Protein AF-A0A756I6N6-F1 (afdb_monomer_lite)

InterPro domains:
  IPR024400 Protein of unknown function DUF2635 [PF10948] (4-47)

Radius of gyration: 14.14 Å; chains: 1; bounding box: 41×20×36 Å

Secondary structure (DSSP, 8-state):
-EEEEPTT--EEETTEEEEEE-SS-EE----HHHHHHHHHTSEEEHHHHHHHHHHHTTTSSS--

Organism: Salmonella enterica (NCBI:txid28901)

Sequence (64 aa):
MKVKAAAGLRVPYENQPRRYIEQKPVDVPDTIYYRRLLAAGDLVNVSDLVAVKGKAKRKEAADD

pLDDT: mean 85.39, std 17.35, range [42.59, 97.5]

Foldseek 3Di:
DWKAFDPPAWDADDVGRVDTGHRDIDDDDPDPVVVVCCVVRRMDHPVVVVVVVVVVVVVVPPDD

Structure (mmCIF, N/CA/C/O backbone):
data_AF-A0A756I6N6-F1
#
_entry.id   AF-A0A756I6N6-F1
#
loop_
_atom_site.group_PDB
_atom_site.id
_atom_site.type_symbol
_atom_site.label_atom_id
_atom_site.label_alt_id
_atom_site.label_comp_id
_atom_site.label_asym_id
_atom_site.label_entity_id
_atom_site.label_seq_id
_atom_site.pdbx_PDB_ins_code
_atom_site.Cartn_x
_atom_site.Cartn_y
_atom_site.Cartn_z
_atom_site.occupancy
_atom_site.B_iso_or_equiv
_atom_site.auth_seq_id
_atom_site.auth_comp_id
_atom_site.auth_asym_id
_atom_site.auth_atom_id
_atom_site.pdbx_PDB_model_num
ATOM 1 N N . MET A 1 1 ? 0.008 7.536 -5.886 1.00 92.88 1 MET A N 1
ATOM 2 C CA . MET A 1 1 ? -1.081 7.142 -4.963 1.00 92.88 1 MET A CA 1
ATOM 3 C C . MET A 1 1 ? -0.604 7.340 -3.541 1.00 92.88 1 MET A C 1
ATOM 5 O O . MET A 1 1 ? 0.489 6.897 -3.206 1.00 92.88 1 MET A O 1
ATOM 9 N N . LYS A 1 2 ? -1.422 7.974 -2.692 1.00 95.56 2 LYS A N 1
ATOM 10 C CA . LYS A 1 2 ? -1.025 8.307 -1.320 1.00 95.56 2 LYS A CA 1
ATOM 11 C C . LYS A 1 2 ? -1.467 7.230 -0.332 1.00 95.56 2 LYS A C 1
ATOM 13 O O . LYS A 1 2 ? -2.646 7.136 0.003 1.00 95.56 2 LYS A O 1
ATOM 18 N N . VAL A 1 3 ? -0.511 6.457 0.166 1.00 96.06 3 VAL A N 1
ATOM 19 C CA . VAL A 1 3 ? -0.752 5.287 1.023 1.00 96.06 3 VAL A CA 1
ATOM 20 C C . VAL A 1 3 ? 0.020 5.391 2.335 1.00 96.06 3 VAL A C 1
ATOM 22 O O . VAL A 1 3 ? 0.951 6.187 2.471 1.00 96.06 3 VAL A O 1
ATOM 25 N N . LYS A 1 4 ? -0.374 4.584 3.315 1.00 97.00 4 LYS A N 1
ATOM 26 C CA . LYS A 1 4 ? 0.389 4.332 4.543 1.00 97.00 4 LYS A CA 1
ATOM 27 C C . LYS A 1 4 ? 0.250 2.864 4.938 1.00 97.00 4 LYS A C 1
ATOM 29 O O . LYS A 1 4 ? -0.748 2.242 4.582 1.00 97.00 4 LYS A O 1
ATOM 34 N N . ALA A 1 5 ? 1.204 2.327 5.687 1.00 97.50 5 ALA A N 1
ATOM 35 C CA . ALA A 1 5 ? 1.076 0.987 6.244 1.00 97.50 5 ALA A CA 1
ATOM 36 C C . ALA A 1 5 ? -0.020 0.931 7.313 1.00 97.50 5 ALA A C 1
ATOM 38 O O . ALA A 1 5 ? -0.296 1.926 8.004 1.00 97.50 5 ALA A O 1
ATOM 39 N N . ALA A 1 6 ? -0.629 -0.245 7.460 1.00 95.75 6 ALA A N 1
ATOM 40 C CA . ALA A 1 6 ? -1.510 -0.521 8.582 1.00 95.75 6 ALA A CA 1
ATOM 41 C C . ALA A 1 6 ? -0.767 -0.349 9.920 1.00 95.75 6 ALA A C 1
ATOM 43 O O . ALA A 1 6 ? 0.467 -0.311 9.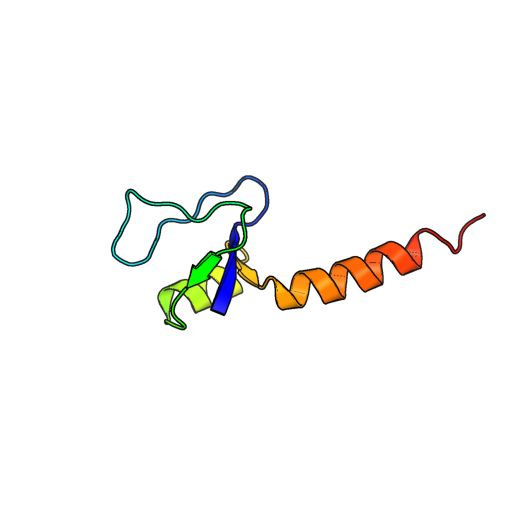994 1.00 95.75 6 ALA A O 1
ATOM 44 N N . ALA A 1 7 ? -1.524 -0.179 11.003 1.00 92.50 7 ALA A N 1
ATOM 45 C CA . ALA A 1 7 ? -0.942 0.030 12.324 1.00 92.50 7 ALA A CA 1
ATOM 46 C C . ALA A 1 7 ? -0.078 -1.175 12.734 1.00 92.50 7 ALA A C 1
ATOM 48 O O . A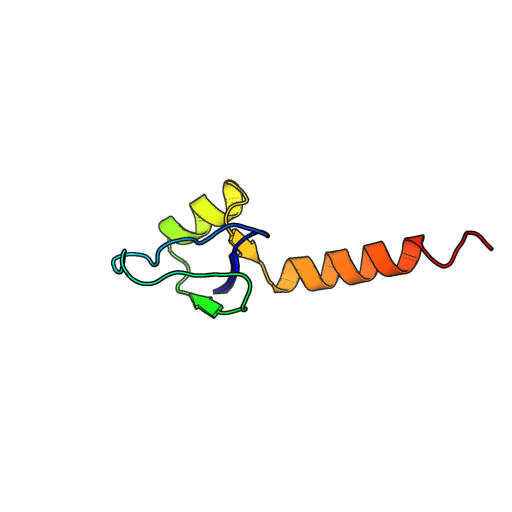LA A 1 7 ? -0.512 -2.315 12.617 1.00 92.50 7 ALA A O 1
ATOM 49 N N . GLY A 1 8 ? 1.150 -0.917 13.191 1.00 93.62 8 GLY A N 1
ATOM 50 C CA . GLY A 1 8 ? 2.090 -1.965 13.605 1.00 93.62 8 GLY A CA 1
ATOM 51 C C . GLY A 1 8 ? 2.813 -2.687 12.462 1.00 93.62 8 GLY A C 1
ATOM 52 O O . GLY A 1 8 ? 3.702 -3.486 12.739 1.00 93.62 8 GLY A O 1
ATOM 53 N N . LEU A 1 9 ? 2.495 -2.388 11.196 1.00 95.69 9 LEU A N 1
ATOM 54 C CA . LEU A 1 9 ? 3.174 -2.967 10.034 1.00 95.69 9 LEU A CA 1
ATOM 55 C C . LEU A 1 9 ? 4.234 -2.030 9.447 1.00 95.69 9 LEU A C 1
ATOM 57 O O . LEU A 1 9 ? 4.151 -0.801 9.545 1.00 95.69 9 LEU A O 1
ATOM 61 N N . ARG A 1 10 ? 5.225 -2.645 8.798 1.00 96.44 10 ARG A N 1
ATOM 62 C CA . ARG A 1 10 ? 6.241 -1.985 7.973 1.00 96.44 10 ARG A CA 1
ATOM 63 C C . ARG A 1 10 ? 6.305 -2.728 6.648 1.00 96.44 10 ARG A C 1
ATOM 65 O O . ARG A 1 10 ? 6.615 -3.916 6.623 1.00 96.44 10 ARG A O 1
ATOM 72 N N . VAL A 1 11 ? 5.998 -2.035 5.562 1.00 96.50 11 VAL A N 1
ATOM 73 C CA . VAL A 1 11 ? 5.869 -2.641 4.232 1.00 96.50 11 VAL A CA 1
ATOM 74 C C . VAL A 1 11 ? 7.061 -2.213 3.379 1.00 96.50 11 VAL A C 1
ATOM 76 O O . VAL A 1 11 ? 7.307 -1.013 3.279 1.00 96.50 11 VAL A O 1
ATOM 79 N N . PRO A 1 12 ? 7.841 -3.129 2.787 1.00 97.19 12 PRO A N 1
ATOM 80 C CA . PRO A 1 12 ? 8.986 -2.742 1.973 1.00 97.19 12 PRO A CA 1
ATOM 81 C C . PRO A 1 12 ? 8.559 -1.988 0.705 1.00 97.19 12 PRO A C 1
ATOM 83 O O . PRO A 1 12 ? 7.456 -2.165 0.192 1.00 97.19 12 PRO A O 1
ATOM 86 N N . TYR A 1 13 ? 9.440 -1.135 0.186 1.00 97.12 13 TYR A N 1
ATOM 87 C CA . TYR A 1 13 ? 9.222 -0.502 -1.115 1.00 97.12 13 TYR A CA 1
ATOM 88 C C . TYR A 1 13 ? 9.471 -1.493 -2.258 1.00 97.12 13 TYR A C 1
ATOM 90 O O . TYR A 1 13 ? 10.387 -2.320 -2.201 1.00 97.12 13 TYR A O 1
ATOM 98 N N . GLU A 1 14 ? 8.713 -1.336 -3.344 1.00 95.50 14 GLU A N 1
ATOM 99 C CA . GLU A 1 14 ? 8.949 -2.049 -4.599 1.00 95.50 14 GLU A CA 1
ATOM 100 C C . GLU A 1 14 ? 10.388 -1.795 -5.076 1.00 95.50 14 GLU A C 1
ATOM 102 O O . GLU A 1 14 ? 10.827 -0.649 -5.198 1.00 95.50 14 GLU A O 1
ATOM 107 N N . ASN A 1 15 ? 11.143 -2.874 -5.299 1.00 94.69 15 ASN A N 1
ATOM 108 C CA . ASN A 1 15 ? 12.562 -2.862 -5.689 1.00 94.69 15 ASN A CA 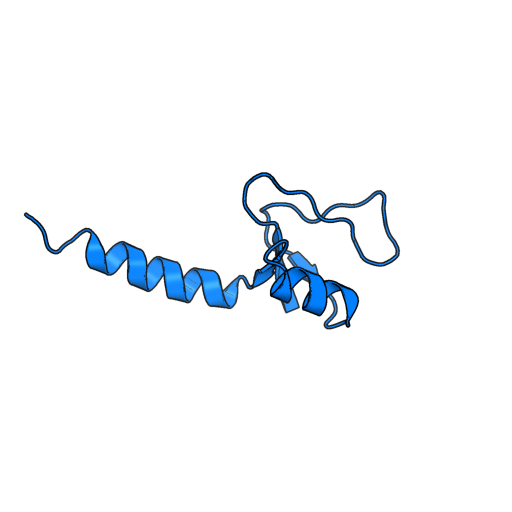1
ATOM 109 C C . ASN A 1 15 ? 13.538 -2.233 -4.671 1.00 94.69 15 ASN A C 1
ATOM 111 O O . ASN A 1 15 ? 14.728 -2.114 -4.956 1.00 94.69 15 ASN A O 1
ATOM 115 N N . GLN A 1 16 ? 13.081 -1.848 -3.475 1.00 94.50 16 GLN A N 1
ATOM 116 C CA . GLN A 1 16 ? 13.918 -1.265 -2.420 1.00 94.50 16 GLN A CA 1
ATOM 117 C C . GLN A 1 16 ? 13.624 -1.938 -1.068 1.00 94.50 16 GLN A C 1
ATOM 119 O O . GLN A 1 16 ? 13.105 -1.294 -0.155 1.00 94.50 16 GLN A O 1
ATOM 124 N N . PRO A 1 17 ? 14.004 -3.217 -0.883 1.00 92.31 17 PRO A N 1
ATOM 125 C CA . PRO A 1 17 ? 13.610 -4.016 0.285 1.00 92.31 17 PRO A CA 1
ATOM 126 C C . PRO A 1 17 ? 14.178 -3.513 1.620 1.00 92.31 17 PRO A C 1
ATOM 128 O O . PRO A 1 17 ? 13.723 -3.919 2.681 1.00 92.31 17 PRO A O 1
ATOM 131 N N . ARG A 1 18 ? 15.183 -2.627 1.592 1.00 95.94 18 ARG A N 1
ATOM 132 C CA . ARG A 1 18 ? 15.767 -2.004 2.794 1.00 95.94 18 ARG A CA 1
ATOM 133 C C . ARG A 1 18 ? 15.056 -0.717 3.217 1.00 95.94 18 ARG A C 1
ATOM 135 O O . ARG A 1 18 ? 15.389 -0.163 4.262 1.00 95.94 18 ARG A O 1
ATOM 142 N N . ARG A 1 19 ? 14.122 -0.211 2.408 1.00 96.38 19 ARG A N 1
ATOM 143 C CA . ARG A 1 19 ? 13.292 0.951 2.740 1.00 96.38 19 ARG A CA 1
ATOM 144 C C . ARG A 1 19 ? 11.881 0.473 3.024 1.00 96.38 19 ARG A C 1
ATOM 146 O O . ARG A 1 19 ? 11.393 -0.429 2.350 1.00 96.38 19 ARG A O 1
ATOM 153 N N . TYR A 1 20 ? 11.221 1.131 3.970 1.00 97.00 20 TYR A 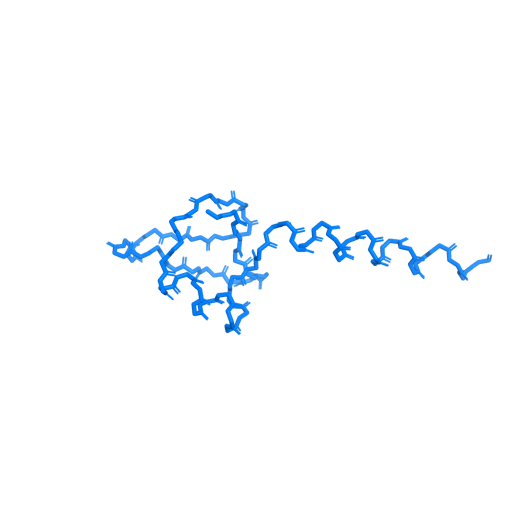N 1
ATOM 154 C CA . TYR A 1 20 ? 9.900 0.732 4.437 1.00 97.00 20 TYR A CA 1
ATOM 155 C C . TYR A 1 20 ? 8.922 1.898 4.438 1.00 97.00 20 TYR A C 1
ATOM 157 O O . TYR A 1 20 ? 9.268 3.027 4.788 1.00 97.00 20 TYR A O 1
ATOM 165 N N . ILE A 1 21 ? 7.694 1.583 4.056 1.00 96.88 21 ILE A N 1
ATOM 166 C CA . ILE A 1 21 ? 6.497 2.379 4.251 1.00 96.88 21 ILE A CA 1
ATOM 167 C C . ILE A 1 21 ? 5.953 2.024 5.631 1.00 96.88 21 ILE A C 1
ATOM 169 O O . ILE A 1 21 ? 5.732 0.856 5.952 1.00 96.88 21 ILE A O 1
ATOM 173 N N . GLU A 1 22 ? 5.743 3.049 6.443 1.00 96.75 22 GLU A N 1
ATOM 174 C CA . GLU A 1 22 ? 5.218 2.941 7.803 1.00 96.75 22 GLU A CA 1
ATOM 175 C C . GLU A 1 22 ? 3.898 3.727 7.884 1.00 96.75 22 GLU A C 1
ATOM 177 O O . GLU A 1 22 ? 3.216 3.942 6.880 1.00 96.75 22 GLU A O 1
ATOM 182 N N . GLN A 1 23 ? 3.506 4.190 9.066 1.00 95.19 23 GLN A N 1
ATOM 183 C CA . GLN A 1 23 ? 2.229 4.879 9.278 1.00 95.19 23 GLN A CA 1
ATOM 184 C C . GLN A 1 23 ? 2.235 6.321 8.744 1.00 95.19 23 GLN A C 1
ATOM 186 O O . GLN A 1 23 ? 1.180 6.961 8.681 1.00 95.19 23 GLN A O 1
ATOM 191 N N . LYS A 1 24 ? 3.402 6.840 8.343 1.00 93.88 24 LYS A N 1
ATOM 192 C CA . LYS A 1 24 ? 3.523 8.141 7.686 1.00 93.88 24 LYS A CA 1
ATOM 193 C C . LYS A 1 24 ? 3.020 8.039 6.237 1.00 93.88 24 LYS A C 1
ATOM 195 O O . LYS A 1 24 ? 3.549 7.226 5.485 1.00 93.88 24 LYS A O 1
ATOM 200 N N . PRO A 1 25 ? 2.052 8.880 5.823 1.00 95.00 25 PRO A N 1
ATOM 201 C CA . PRO A 1 25 ? 1.607 8.955 4.437 1.00 95.00 25 PRO A CA 1
ATOM 202 C C . PRO A 1 25 ? 2.759 9.220 3.469 1.00 95.00 25 PRO A C 1
ATOM 204 O O . PRO A 1 25 ? 3.485 10.206 3.625 1.00 95.00 25 PRO A O 1
ATOM 207 N N . VAL A 1 26 ? 2.868 8.386 2.443 1.00 95.88 26 VAL A N 1
ATOM 208 C CA . VAL A 1 26 ? 3.843 8.520 1.359 1.00 95.88 26 VAL A CA 1
ATOM 209 C C . VAL A 1 26 ? 3.140 8.431 0.015 1.00 95.88 26 VAL A C 1
ATOM 211 O O . VAL A 1 26 ? 2.077 7.821 -0.102 1.00 95.88 26 VAL A O 1
ATOM 214 N N . ASP A 1 27 ? 3.726 9.065 -0.995 1.00 96.19 27 ASP A N 1
ATOM 215 C CA . ASP A 1 27 ? 3.273 8.910 -2.372 1.00 96.19 27 ASP A CA 1
ATOM 216 C C . ASP A 1 27 ? 4.088 7.811 -3.055 1.00 96.19 27 ASP A C 1
ATOM 218 O O . ASP A 1 27 ? 5.319 7.800 -2.977 1.00 96.19 27 ASP A O 1
ATOM 222 N N . VAL A 1 28 ? 3.388 6.865 -3.676 1.00 94.75 28 VAL A N 1
ATOM 223 C CA . VAL A 1 28 ? 3.977 5.723 -4.382 1.00 94.75 28 VAL A CA 1
ATOM 224 C C . VAL A 1 28 ? 3.381 5.581 -5.784 1.00 94.75 28 VAL A C 1
ATOM 226 O O . VAL A 1 28 ? 2.232 5.974 -6.005 1.00 94.75 28 VAL A O 1
ATOM 229 N N . PRO A 1 29 ? 4.117 4.998 -6.742 1.00 95.88 29 PRO A N 1
ATOM 230 C CA . PRO A 1 29 ? 3.574 4.661 -8.055 1.00 95.88 29 PRO A CA 1
ATOM 231 C C . PRO A 1 29 ? 2.365 3.713 -7.974 1.00 95.88 29 PRO A C 1
ATOM 233 O O . PRO A 1 29 ? 2.267 2.893 -7.063 1.00 95.88 29 PRO A O 1
ATOM 236 N N . ASP A 1 30 ? 1.450 3.793 -8.944 1.00 95.31 30 ASP A N 1
ATOM 237 C CA . ASP A 1 30 ? 0.306 2.874 -9.046 1.00 95.31 30 ASP A CA 1
ATOM 238 C C . ASP A 1 30 ? 0.671 1.586 -9.794 1.00 95.31 30 ASP A C 1
ATOM 240 O O . ASP A 1 30 ? 0.301 1.357 -10.949 1.00 95.31 30 ASP A O 1
ATOM 244 N N . THR A 1 31 ? 1.456 0.749 -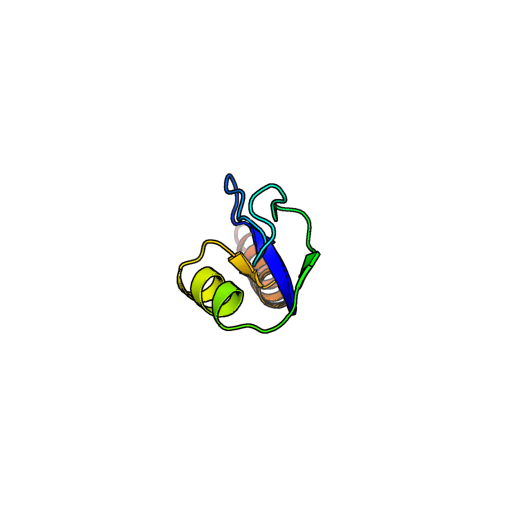9.121 1.00 97.44 31 THR A N 1
ATOM 245 C CA . THR A 1 31 ? 1.899 -0.551 -9.631 1.00 97.44 31 THR A CA 1
ATOM 246 C C . THR A 1 31 ? 1.086 -1.695 -9.035 1.00 97.44 31 THR A C 1
ATOM 248 O O . THR A 1 31 ? 0.414 -1.573 -8.007 1.00 97.44 31 THR A O 1
ATOM 251 N N . ILE A 1 32 ? 1.170 -2.862 -9.680 1.00 97.31 32 ILE A N 1
ATOM 252 C CA . ILE A 1 32 ? 0.514 -4.089 -9.206 1.00 97.31 32 ILE A CA 1
ATOM 253 C C . ILE A 1 32 ? 0.974 -4.457 -7.790 1.00 97.31 32 ILE A C 1
ATOM 255 O O . ILE A 1 32 ? 0.160 -4.941 -7.005 1.00 97.31 32 ILE A O 1
ATOM 259 N N . TYR A 1 33 ? 2.242 -4.202 -7.452 1.00 97.06 33 TYR A N 1
ATOM 260 C CA . TYR A 1 33 ? 2.798 -4.466 -6.128 1.00 97.06 33 TYR A CA 1
ATOM 261 C C . TYR A 1 33 ? 2.002 -3.755 -5.024 1.00 97.06 33 TYR A C 1
ATOM 263 O O . TYR A 1 33 ? 1.443 -4.410 -4.143 1.00 97.06 33 TYR A O 1
ATOM 271 N N . TYR A 1 34 ? 1.858 -2.429 -5.113 1.00 96.81 34 TYR A N 1
ATOM 272 C CA . TYR A 1 34 ? 1.135 -1.653 -4.101 1.00 96.81 34 TYR A CA 1
ATOM 273 C C . TYR A 1 34 ? -0.374 -1.924 -4.112 1.00 96.81 34 TYR A C 1
ATOM 275 O O . TYR A 1 34 ? -0.988 -1.967 -3.047 1.00 96.81 34 TYR A O 1
ATOM 283 N N . ARG A 1 35 ? -0.978 -2.183 -5.281 1.00 96.62 35 ARG A N 1
ATOM 284 C CA . ARG A 1 35 ? -2.399 -2.567 -5.368 1.00 96.62 35 ARG A CA 1
ATOM 285 C C . ARG A 1 35 ? -2.708 -3.876 -4.640 1.00 96.62 35 ARG A C 1
ATOM 287 O O . ARG A 1 35 ? -3.735 -3.969 -3.975 1.00 96.62 35 ARG A O 1
ATOM 294 N N . ARG A 1 36 ? -1.824 -4.877 -4.724 1.00 97.31 36 ARG A N 1
ATOM 295 C CA . ARG A 1 36 ? -1.987 -6.145 -3.988 1.00 97.31 36 ARG A CA 1
ATOM 296 C C . ARG A 1 36 ? -1.912 -5.943 -2.478 1.00 97.31 36 ARG A C 1
ATOM 298 O O . ARG A 1 36 ? -2.725 -6.507 -1.760 1.00 97.31 36 ARG A O 1
ATOM 305 N N . LEU A 1 37 ? -0.987 -5.106 -2.016 1.00 96.62 37 LEU A N 1
ATOM 306 C CA . LEU A 1 37 ? -0.843 -4.779 -0.596 1.00 96.62 37 LEU A CA 1
ATOM 307 C C . LEU A 1 37 ? -2.039 -3.984 -0.057 1.00 96.62 37 LEU A C 1
ATOM 309 O O . LEU A 1 37 ? -2.455 -4.196 1.077 1.00 96.62 37 LEU A O 1
ATOM 313 N N . LEU A 1 38 ? -2.630 -3.109 -0.878 1.00 96.12 38 LEU A N 1
ATOM 314 C CA . LEU A 1 38 ? -3.900 -2.451 -0.557 1.00 96.12 38 LEU A CA 1
ATOM 315 C C . LEU A 1 38 ? -5.044 -3.470 -0.431 1.00 96.12 38 LEU A C 1
ATOM 317 O O . LEU A 1 38 ? -5.818 -3.398 0.517 1.00 96.12 38 LEU A O 1
ATOM 321 N N . ALA A 1 39 ? -5.133 -4.439 -1.349 1.00 96.44 39 ALA A N 1
ATOM 322 C CA . ALA A 1 39 ? -6.154 -5.489 -1.302 1.00 96.44 39 ALA A CA 1
ATOM 323 C C . ALA A 1 39 ? -5.975 -6.457 -0.115 1.00 96.44 39 ALA A C 1
ATOM 325 O O . ALA A 1 39 ? -6.963 -6.942 0.428 1.00 96.44 39 ALA A O 1
ATOM 326 N N . ALA A 1 40 ? -4.731 -6.716 0.298 1.00 96.31 40 ALA A N 1
ATOM 327 C CA . ALA A 1 40 ? -4.407 -7.516 1.480 1.00 96.31 40 ALA A CA 1
ATOM 328 C C . ALA A 1 40 ? -4.667 -6.774 2.805 1.00 96.31 40 ALA A C 1
ATOM 330 O O . ALA A 1 40 ? -4.776 -7.408 3.851 1.00 96.31 40 ALA A O 1
ATOM 331 N N . GLY A 1 41 ? -4.773 -5.441 2.769 1.00 95.38 41 GLY A N 1
ATOM 332 C CA . GLY A 1 41 ? -4.914 -4.596 3.957 1.00 95.38 41 GLY A CA 1
ATOM 333 C C . GLY A 1 41 ? -3.590 -4.210 4.625 1.00 95.38 41 GLY A C 1
ATOM 334 O O . GLY A 1 41 ? -3.609 -3.519 5.643 1.00 95.38 41 GLY A O 1
ATOM 335 N N . ASP A 1 42 ? -2.445 -4.592 4.050 1.00 96.56 42 ASP A N 1
ATOM 336 C CA . ASP A 1 42 ? -1.113 -4.199 4.534 1.00 96.56 42 ASP A CA 1
ATOM 337 C C . ASP A 1 42 ? -0.860 -2.698 4.340 1.00 96.56 42 ASP A C 1
ATOM 339 O O . ASP A 1 42 ? -0.237 -2.028 5.174 1.00 96.56 42 ASP A O 1
ATOM 343 N N . LEU A 1 43 ? -1.366 -2.158 3.228 1.00 96.88 43 LEU A N 1
ATOM 344 C CA . LEU A 1 43 ? -1.419 -0.729 2.954 1.00 96.88 43 LEU A CA 1
ATOM 345 C C . LEU A 1 43 ? -2.856 -0.234 3.038 1.00 96.88 43 LEU A C 1
ATOM 347 O O . LEU A 1 43 ? -3.806 -0.935 2.702 1.00 96.88 43 LEU A O 1
ATOM 351 N N . VAL A 1 44 ? -3.000 1.030 3.416 1.00 95.62 44 VAL A N 1
ATOM 352 C CA . VAL A 1 44 ? -4.280 1.726 3.434 1.00 95.62 44 VAL A CA 1
ATOM 353 C C . VAL A 1 44 ? -4.163 3.026 2.657 1.00 95.62 44 VAL A C 1
ATOM 355 O O . VAL A 1 44 ? -3.207 3.794 2.821 1.00 95.62 44 VAL A O 1
ATOM 358 N N . ASN A 1 45 ? -5.162 3.288 1.820 1.00 94.38 45 ASN A N 1
ATOM 359 C CA . ASN A 1 45 ? -5.253 4.523 1.063 1.00 94.38 45 ASN A CA 1
ATOM 360 C C . ASN A 1 45 ? -5.597 5.686 2.005 1.00 94.38 45 ASN A C 1
ATOM 362 O O . ASN A 1 45 ? -6.537 5.622 2.803 1.00 94.38 45 ASN A O 1
ATOM 366 N N . VAL A 1 46 ? -4.825 6.768 1.940 1.00 90.44 46 VAL A N 1
ATOM 367 C CA . VAL A 1 46 ? -4.967 7.879 2.895 1.00 90.44 46 VAL A CA 1
ATOM 368 C C . VAL A 1 46 ? -6.262 8.653 2.654 1.00 90.44 46 VAL A C 1
ATOM 370 O O . VAL A 1 46 ? -6.878 9.118 3.612 1.00 90.44 46 VAL A O 1
ATOM 373 N N . SER A 1 47 ? -6.708 8.733 1.400 1.00 82.38 47 SER A N 1
ATOM 374 C CA . SER A 1 47 ? -7.991 9.336 1.029 1.00 82.38 47 SER A CA 1
ATOM 375 C C . SER A 1 47 ? -9.173 8.612 1.683 1.00 82.38 47 SER A C 1
ATOM 377 O O . SER A 1 47 ? -10.070 9.257 2.229 1.00 82.38 47 SER A O 1
ATOM 379 N N . ASP A 1 48 ? -9.124 7.280 1.730 1.00 76.31 48 ASP A N 1
ATOM 380 C CA . ASP A 1 48 ? -10.201 6.457 2.289 1.00 76.31 48 ASP A CA 1
ATOM 381 C C . ASP A 1 48 ? -10.255 6.574 3.820 1.00 76.31 48 ASP A C 1
ATOM 383 O O . ASP A 1 48 ? -11.328 6.623 4.423 1.00 76.31 48 ASP A O 1
ATOM 387 N N . LEU A 1 49 ? -9.100 6.738 4.474 1.00 70.38 49 LEU A N 1
ATOM 388 C CA . LEU A 1 49 ? -9.029 6.943 5.924 1.00 70.38 49 LEU A CA 1
ATOM 389 C C . LEU A 1 49 ? -9.676 8.246 6.392 1.00 70.38 49 LEU A C 1
ATOM 391 O O . LEU A 1 49 ? -10.253 8.282 7.482 1.00 70.38 49 LEU A O 1
ATOM 395 N N . VAL A 1 50 ? -9.591 9.318 5.601 1.00 68.25 50 VAL A N 1
ATOM 396 C CA . VAL A 1 50 ? -10.267 10.582 5.931 1.00 68.25 50 VAL A CA 1
ATOM 397 C C . VAL A 1 50 ? -11.784 10.387 5.899 1.00 68.25 50 VAL A C 1
ATOM 399 O O . VAL A 1 50 ? -12.483 10.851 6.805 1.00 68.25 50 VAL A O 1
ATOM 402 N N . ALA A 1 51 ? -12.290 9.6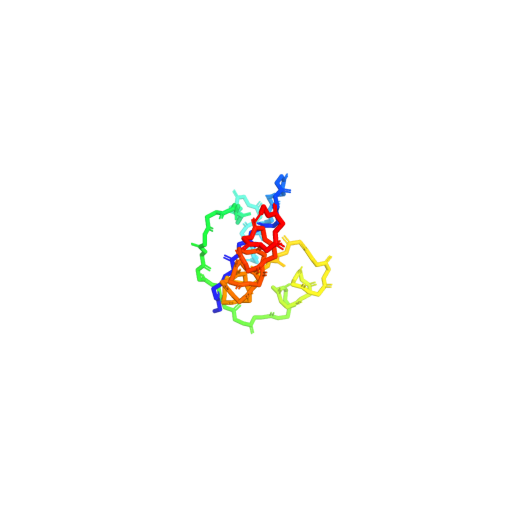22 4.927 1.00 62.88 51 ALA A N 1
ATOM 403 C CA . ALA A 1 51 ? -13.707 9.290 4.843 1.00 62.88 51 ALA A CA 1
ATOM 404 C C . ALA A 1 51 ? -14.177 8.441 6.041 1.00 62.88 51 ALA A C 1
ATOM 406 O O . ALA A 1 51 ? -15.228 8.732 6.615 1.00 62.88 51 ALA A O 1
ATOM 407 N N . VAL A 1 52 ? -13.385 7.453 6.483 1.00 61.00 52 VAL A N 1
ATOM 408 C CA . VAL A 1 52 ? -13.721 6.621 7.656 1.00 61.00 52 VAL A CA 1
ATOM 409 C C . VAL A 1 52 ? -13.637 7.416 8.962 1.00 61.00 52 VAL A C 1
ATOM 411 O O . VAL A 1 52 ? -14.544 7.320 9.789 1.00 61.00 52 VAL A O 1
ATOM 414 N N . LYS A 1 53 ? -12.623 8.271 9.155 1.00 59.47 53 LYS A N 1
ATOM 415 C CA . LYS A 1 53 ? -12.519 9.102 10.370 1.00 59.47 53 LYS A CA 1
ATOM 416 C C . LYS A 1 53 ? -13.688 10.089 10.490 1.00 59.47 53 LYS A C 1
ATOM 418 O O . LYS A 1 53 ? -14.195 10.304 11.590 1.00 59.47 53 LYS A O 1
ATOM 423 N N . GLY A 1 54 ? -14.183 10.614 9.366 1.00 57.81 54 GLY A N 1
ATOM 424 C CA . GLY A 1 54 ? -15.409 11.423 9.313 1.00 57.81 54 GLY A CA 1
ATOM 425 C C . GLY A 1 54 ? -16.711 10.647 9.585 1.00 57.81 54 GLY A C 1
ATOM 426 O O . GLY A 1 54 ? -17.754 11.264 9.825 1.00 57.81 54 GLY A O 1
ATOM 427 N N . LYS A 1 55 ? -16.674 9.308 9.551 1.00 55.72 55 LYS A N 1
ATOM 428 C CA . LYS A 1 55 ? -17.786 8.415 9.924 1.00 55.72 55 LYS A CA 1
ATOM 429 C C . LYS A 1 55 ? -17.676 7.959 11.385 1.00 55.72 55 LYS A C 1
ATOM 431 O O . LYS A 1 55 ? -18.695 7.932 12.065 1.00 55.72 55 LYS A O 1
ATOM 436 N N . ALA A 1 56 ? -16.467 7.687 11.883 1.00 55.94 56 ALA A N 1
ATOM 437 C CA . ALA A 1 56 ? -16.220 7.321 13.281 1.00 55.94 56 ALA A CA 1
ATOM 438 C C . ALA A 1 56 ? -16.533 8.479 14.245 1.00 55.94 56 ALA A C 1
ATOM 440 O O . ALA A 1 56 ? -17.274 8.291 15.202 1.00 55.94 56 ALA A O 1
ATOM 441 N N . LYS A 1 57 ? -16.108 9.712 13.922 1.00 50.22 57 LYS A N 1
ATOM 442 C CA . LYS A 1 57 ? -16.399 10.889 14.763 1.00 50.22 57 LYS A CA 1
ATOM 443 C C . LYS A 1 57 ? -17.891 11.260 14.816 1.00 50.22 57 LYS A C 1
ATOM 445 O O . LYS A 1 57 ? -18.310 11.980 15.708 1.00 50.22 57 LYS A O 1
ATOM 450 N N . ARG A 1 58 ? -18.706 10.767 13.873 1.00 54.72 58 ARG A N 1
ATOM 451 C CA . ARG A 1 58 ? -20.162 10.993 13.856 1.00 54.72 58 ARG A CA 1
ATOM 452 C C . ARG A 1 58 ? -20.955 10.011 14.719 1.00 54.72 58 ARG A C 1
ATOM 454 O O . ARG A 1 58 ? -22.124 10.275 14.958 1.00 54.72 58 ARG A O 1
ATOM 461 N N . LYS A 1 59 ? -20.356 8.895 15.151 1.00 50.94 59 LYS A N 1
ATOM 462 C CA . LYS A 1 59 ? -21.024 7.908 16.014 1.00 50.94 59 LYS A CA 1
ATOM 463 C C . LYS A 1 59 ? -20.770 8.121 17.509 1.00 50.94 59 LYS A C 1
ATOM 465 O O . LYS A 1 59 ? -21.507 7.566 18.302 1.00 50.94 59 LYS A O 1
ATOM 470 N N . GLU A 1 60 ? -19.781 8.929 17.881 1.00 49.41 60 GLU A N 1
ATOM 471 C CA . GLU A 1 60 ? -19.399 9.168 19.284 1.00 49.41 60 GLU A CA 1
ATOM 472 C C . GLU A 1 60 ? -20.055 10.423 19.896 1.00 49.41 60 GLU A C 1
ATOM 474 O O . GLU A 1 60 ? -19.851 10.719 21.059 1.00 49.41 60 GLU A O 1
ATOM 479 N N . ALA A 1 61 ? -20.857 11.169 19.127 1.00 53.97 61 ALA A N 1
ATOM 480 C CA . ALA A 1 61 ? -21.530 12.393 19.583 1.00 53.97 61 ALA A CA 1
ATOM 481 C C . ALA A 1 61 ? -23.065 12.259 19.659 1.00 53.97 61 ALA A C 1
ATOM 483 O O . ALA A 1 61 ? -23.764 13.264 19.574 1.00 53.97 61 ALA A O 1
ATOM 484 N N . ALA A 1 62 ? -23.595 11.033 19.724 1.00 55.97 62 ALA A N 1
ATOM 485 C CA . ALA A 1 62 ? -25.039 10.770 19.729 1.00 55.97 62 ALA A CA 1
ATOM 486 C C . ALA A 1 62 ? -25.504 9.879 20.898 1.00 55.97 62 ALA A C 1
ATOM 488 O O . ALA A 1 62 ? -26.609 9.350 20.834 1.00 55.97 62 ALA A O 1
ATOM 489 N N . ASP A 1 63 ? -24.675 9.717 21.932 1.00 53.66 63 ASP A N 1
ATOM 490 C CA . ASP A 1 63 ? -25.011 9.003 23.171 1.00 53.66 63 ASP A CA 1
ATOM 491 C C . ASP A 1 63 ? -24.501 9.835 24.368 1.00 53.66 63 ASP A C 1
ATOM 493 O O . ASP A 1 63 ? -23.465 9.529 24.947 1.00 53.66 63 ASP A O 1
ATOM 497 N N . ASP A 1 64 ? -25.158 10.974 24.624 1.00 42.59 64 ASP A N 1
ATOM 498 C CA . ASP A 1 64 ? -25.210 11.676 25.924 1.00 42.59 64 ASP A CA 1
ATOM 499 C C . ASP A 1 64 ? -26.537 12.458 25.999 1.00 42.59 64 ASP A C 1
ATOM 501 O O . ASP A 1 64 ? -26.805 13.260 25.066 1.00 42.59 64 ASP A O 1
#